Protein AF-A0A9D7VK59-F1 (afdb_monomer)

Structure (mmCIF, N/CA/C/O backbone):
data_AF-A0A9D7VK59-F1
#
_entry.id   AF-A0A9D7VK59-F1
#
loop_
_atom_site.group_PDB
_atom_site.id
_atom_site.type_symbol
_atom_site.label_atom_id
_atom_site.label_alt_id
_atom_site.label_comp_id
_atom_site.label_asym_id
_atom_site.label_entity_id
_atom_site.label_seq_id
_atom_site.pdbx_PDB_ins_code
_atom_site.Cartn_x
_atom_site.Cartn_y
_atom_site.Cartn_z
_atom_site.occupancy
_atom_site.B_iso_or_equiv
_atom_site.auth_seq_id
_atom_site.auth_comp_id
_atom_site.auth_asym_id
_atom_site.auth_atom_id
_atom_site.pdbx_PDB_model_num
ATOM 1 N N . MET A 1 1 ? 26.374 2.903 -14.562 1.00 60.09 1 MET A N 1
ATOM 2 C CA . MET A 1 1 ? 25.615 1.632 -14.503 1.00 60.09 1 MET A CA 1
ATOM 3 C C . MET A 1 1 ? 24.110 1.909 -14.608 1.00 60.09 1 MET A C 1
ATOM 5 O O . MET A 1 1 ? 23.399 1.757 -13.622 1.00 60.09 1 MET A O 1
ATOM 9 N N . PRO A 1 2 ? 23.625 2.352 -15.779 1.00 71.44 2 PRO A N 1
ATOM 10 C CA . PRO A 1 2 ? 22.210 2.691 -16.000 1.00 71.44 2 PRO A CA 1
ATOM 11 C C . PRO A 1 2 ? 21.271 1.474 -15.918 1.00 71.44 2 PRO A C 1
ATOM 13 O O . PRO A 1 2 ? 20.123 1.601 -15.510 1.00 71.44 2 PRO A O 1
ATOM 16 N N . GLU A 1 3 ? 21.777 0.279 -16.219 1.00 83.88 3 GLU A N 1
ATOM 17 C CA . GLU A 1 3 ? 21.026 -0.979 -16.137 1.00 83.88 3 GLU A CA 1
ATOM 18 C C . GLU A 1 3 ? 20.552 -1.296 -14.709 1.00 83.88 3 GLU A C 1
ATOM 20 O O . GLU A 1 3 ? 19.403 -1.672 -14.494 1.00 83.88 3 GLU A O 1
ATOM 25 N N . ARG A 1 4 ? 21.401 -1.058 -13.700 1.00 86.75 4 ARG A N 1
ATOM 26 C CA . ARG A 1 4 ? 21.051 -1.286 -12.289 1.00 86.75 4 ARG A CA 1
ATOM 27 C C . ARG A 1 4 ? 19.950 -0.338 -11.804 1.00 86.75 4 ARG A C 1
ATOM 29 O O . ARG A 1 4 ? 19.118 -0.733 -10.990 1.00 86.75 4 ARG A O 1
ATOM 36 N N . GLU A 1 5 ? 19.957 0.901 -12.289 1.00 89.56 5 GLU A N 1
ATOM 37 C CA . GLU A 1 5 ? 18.917 1.898 -12.008 1.00 89.56 5 GLU A CA 1
ATOM 38 C C . GLU A 1 5 ? 17.574 1.454 -12.604 1.00 89.56 5 GLU A C 1
ATOM 40 O O . GLU A 1 5 ? 16.560 1.445 -11.908 1.00 89.56 5 GLU A O 1
ATOM 45 N N . ALA A 1 6 ? 17.588 1.000 -13.862 1.00 87.38 6 ALA A N 1
ATOM 46 C CA . ALA A 1 6 ? 16.403 0.508 -14.557 1.00 87.38 6 ALA A CA 1
ATOM 47 C C . ALA A 1 6 ? 15.791 -0.710 -13.850 1.00 87.38 6 ALA A C 1
ATOM 49 O O . ALA A 1 6 ? 14.593 -0.717 -13.576 1.00 87.38 6 ALA A O 1
ATOM 50 N N . VAL A 1 7 ? 16.615 -1.688 -13.457 1.00 89.62 7 VAL A N 1
ATOM 51 C CA . VAL A 1 7 ? 16.160 -2.866 -12.699 1.00 89.62 7 VAL A CA 1
ATOM 52 C C . VAL A 1 7 ? 15.489 -2.457 -11.385 1.00 89.62 7 VAL A C 1
ATOM 54 O O . VAL A 1 7 ? 14.410 -2.953 -11.062 1.00 89.62 7 VAL A O 1
ATOM 57 N N . ARG A 1 8 ? 16.080 -1.516 -10.634 1.00 91.25 8 ARG A N 1
ATOM 58 C CA . ARG A 1 8 ? 15.479 -1.005 -9.390 1.00 91.25 8 ARG A CA 1
ATOM 59 C C . ARG A 1 8 ? 14.133 -0.331 -9.643 1.00 91.25 8 ARG A C 1
ATOM 61 O O . ARG A 1 8 ? 13.193 -0.570 -8.889 1.00 91.25 8 ARG A O 1
ATOM 68 N N . LEU A 1 9 ? 14.033 0.489 -10.688 1.00 90.50 9 LEU A N 1
ATOM 69 C CA . LEU A 1 9 ? 12.792 1.179 -11.034 1.00 90.50 9 LEU A CA 1
ATOM 70 C C . LEU A 1 9 ? 11.683 0.186 -11.404 1.00 90.50 9 LEU A C 1
ATOM 72 O O . LEU A 1 9 ? 10.558 0.327 -10.926 1.00 90.50 9 LEU A O 1
ATOM 76 N N . THR A 1 10 ? 12.009 -0.847 -12.184 1.00 92.38 10 THR A N 1
ATOM 77 C CA . THR A 1 10 ? 11.071 -1.918 -12.542 1.00 92.38 10 THR A CA 1
ATOM 78 C C . THR A 1 10 ? 10.581 -2.676 -11.311 1.00 92.38 10 THR A C 1
ATOM 80 O O . THR A 1 10 ? 9.378 -2.878 -11.167 1.00 92.38 10 THR A O 1
ATOM 83 N N . ILE A 1 11 ? 11.482 -3.046 -10.396 1.00 90.56 11 ILE A N 1
ATOM 84 C CA . ILE A 1 11 ? 11.113 -3.734 -9.148 1.00 90.56 11 ILE A CA 1
ATOM 85 C C . ILE A 1 11 ? 10.185 -2.858 -8.302 1.00 90.56 11 ILE A C 1
ATOM 87 O O . ILE A 1 11 ? 9.149 -3.329 -7.836 1.00 90.56 11 ILE A O 1
ATOM 91 N N . ASN A 1 12 ? 10.520 -1.577 -8.137 1.00 87.06 12 ASN A N 1
ATOM 92 C CA . ASN A 1 12 ? 9.703 -0.645 -7.363 1.00 87.06 12 ASN A CA 1
ATOM 93 C C . ASN A 1 12 ? 8.309 -0.464 -7.975 1.00 87.06 12 ASN A C 1
ATOM 95 O O . ASN A 1 12 ? 7.320 -0.419 -7.245 1.00 87.06 12 ASN A O 1
ATOM 99 N N . LYS A 1 13 ? 8.224 -0.385 -9.308 1.00 88.56 13 LYS A N 1
ATOM 100 C CA . LYS A 1 13 ? 6.951 -0.289 -10.024 1.00 88.56 13 LYS A CA 1
ATOM 101 C C . LYS A 1 13 ? 6.100 -1.542 -9.815 1.00 88.56 13 LYS A C 1
ATOM 103 O O . LYS A 1 13 ? 4.936 -1.414 -9.454 1.00 88.56 13 LYS A O 1
ATOM 108 N N . LEU A 1 14 ? 6.695 -2.727 -9.956 1.00 90.62 14 LEU A N 1
ATOM 109 C CA . LEU A 1 14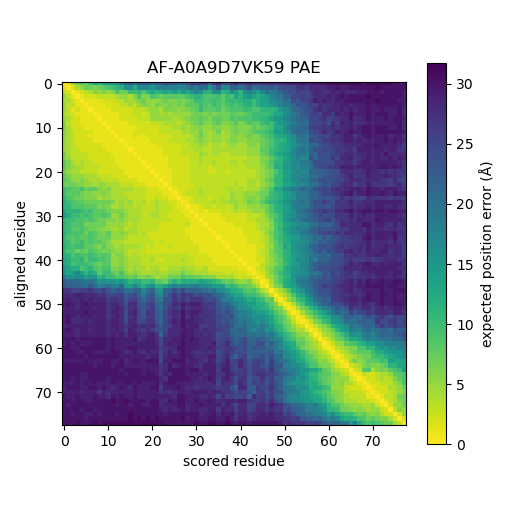 ? 6.002 -3.997 -9.733 1.00 90.62 14 LEU A CA 1
ATOM 110 C C . LEU A 1 14 ? 5.476 -4.112 -8.294 1.00 90.62 14 LEU A C 1
ATOM 112 O O . LEU A 1 14 ? 4.334 -4.510 -8.086 1.00 90.62 14 LEU A O 1
ATOM 116 N N . ALA A 1 15 ? 6.285 -3.720 -7.307 1.00 86.75 15 ALA A N 1
ATOM 117 C CA . ALA A 1 15 ? 5.880 -3.725 -5.904 1.00 86.75 15 ALA A CA 1
ATOM 118 C C . ALA A 1 15 ? 4.717 -2.755 -5.628 1.00 86.75 15 ALA A C 1
ATOM 120 O O . ALA A 1 15 ? 3.797 -3.094 -4.886 1.00 86.75 15 ALA A O 1
ATOM 121 N N . ALA A 1 16 ? 4.740 -1.563 -6.234 1.00 84.56 16 ALA A N 1
ATOM 122 C CA . ALA A 1 16 ? 3.669 -0.582 -6.092 1.00 84.56 16 ALA A CA 1
ATOM 123 C C . ALA A 1 16 ? 2.355 -1.055 -6.737 1.00 84.56 16 ALA A C 1
ATOM 125 O O . ALA A 1 16 ? 1.294 -0.926 -6.123 1.00 84.56 16 ALA A O 1
ATOM 126 N N . ASP A 1 17 ? 2.423 -1.632 -7.940 1.00 88.38 17 ASP A N 1
ATOM 127 C CA . ASP A 1 17 ? 1.248 -2.154 -8.646 1.00 88.38 17 ASP A CA 1
ATOM 128 C C . ASP A 1 17 ? 0.625 -3.334 -7.877 1.00 88.38 17 ASP A C 1
ATOM 130 O O . ASP A 1 17 ? -0.594 -3.394 -7.708 1.00 88.38 17 ASP A O 1
ATOM 134 N N . GLU A 1 18 ? 1.455 -4.222 -7.322 1.00 88.88 18 GLU A N 1
ATOM 135 C CA . GLU A 1 18 ? 0.988 -5.340 -6.499 1.00 88.88 18 GLU A CA 1
ATOM 136 C C . GLU A 1 18 ? 0.360 -4.869 -5.179 1.00 88.88 18 GLU A C 1
ATOM 138 O O . GLU A 1 18 ? -0.692 -5.371 -4.782 1.00 88.88 18 GLU A O 1
ATOM 143 N N . ALA A 1 19 ? 0.937 -3.859 -4.520 1.00 84.81 19 ALA A N 1
ATOM 144 C CA . ALA A 1 19 ? 0.342 -3.262 -3.324 1.00 84.81 19 ALA A CA 1
ATOM 145 C C . ALA A 1 19 ? -1.034 -2.639 -3.618 1.00 84.81 19 ALA A C 1
ATOM 147 O O . ALA A 1 19 ? -1.964 -2.807 -2.829 1.00 84.81 19 ALA A O 1
ATOM 148 N N . CYS A 1 20 ? -1.188 -1.971 -4.767 1.00 88.75 20 CYS A N 1
ATOM 149 C CA . CYS A 1 20 ? -2.476 -1.422 -5.196 1.00 88.75 20 CYS A CA 1
ATOM 150 C C . CYS A 1 20 ? -3.504 -2.529 -5.462 1.00 88.75 20 CYS A C 1
ATOM 152 O O . CYS A 1 20 ? -4.650 -2.415 -5.027 1.00 88.75 20 CYS A O 1
ATOM 154 N N . ARG A 1 21 ? -3.083 -3.627 -6.107 1.00 91.50 21 ARG A N 1
ATOM 155 C CA . ARG A 1 21 ? -3.925 -4.805 -6.354 1.00 91.50 21 ARG A CA 1
ATOM 156 C C . ARG A 1 21 ? -4.404 -5.445 -5.051 1.00 91.50 21 ARG A C 1
ATOM 158 O O . ARG A 1 21 ? -5.592 -5.720 -4.918 1.00 91.50 21 ARG A O 1
ATOM 165 N N . LEU A 1 22 ? -3.498 -5.665 -4.095 1.00 90.31 22 LEU A N 1
ATOM 166 C CA . LEU A 1 22 ? -3.822 -6.247 -2.788 1.00 90.31 22 LEU A CA 1
ATOM 167 C C . LEU A 1 22 ? -4.765 -5.359 -1.974 1.00 90.31 22 LEU A C 1
ATOM 169 O O . LEU A 1 22 ? -5.585 -5.876 -1.223 1.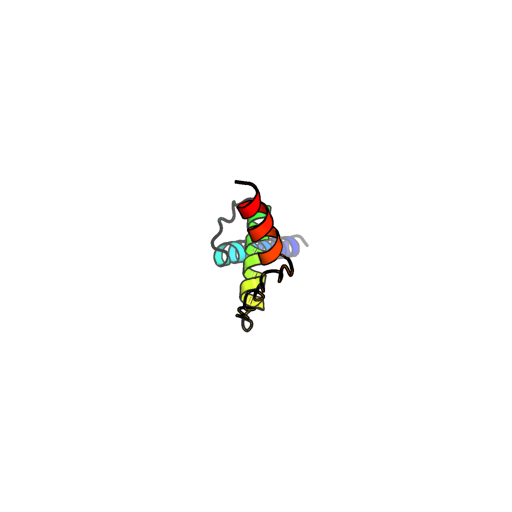00 90.31 22 LEU A O 1
ATOM 173 N N . ALA A 1 23 ? -4.644 -4.038 -2.115 1.00 88.81 23 ALA A N 1
ATOM 174 C CA . ALA A 1 23 ? -5.477 -3.085 -1.394 1.00 88.81 23 ALA A CA 1
ATOM 175 C C . ALA A 1 23 ? -6.765 -2.697 -2.143 1.00 88.81 23 ALA A C 1
ATOM 177 O O . ALA A 1 23 ? -7.496 -1.835 -1.658 1.00 88.81 23 ALA A O 1
ATOM 178 N N . GLU A 1 24 ? -7.023 -3.301 -3.309 1.00 90.62 24 GLU A N 1
ATOM 179 C CA . GLU A 1 24 ? -8.179 -3.030 -4.175 1.00 90.62 24 GLU A CA 1
ATOM 180 C C . GLU A 1 24 ? -8.324 -1.545 -4.569 1.00 90.62 24 GLU A C 1
ATOM 182 O O . GLU A 1 24 ? -9.427 -1.003 -4.661 1.00 90.62 24 GLU A O 1
ATOM 187 N N . ILE A 1 25 ? -7.200 -0.866 -4.819 1.00 91.12 25 IL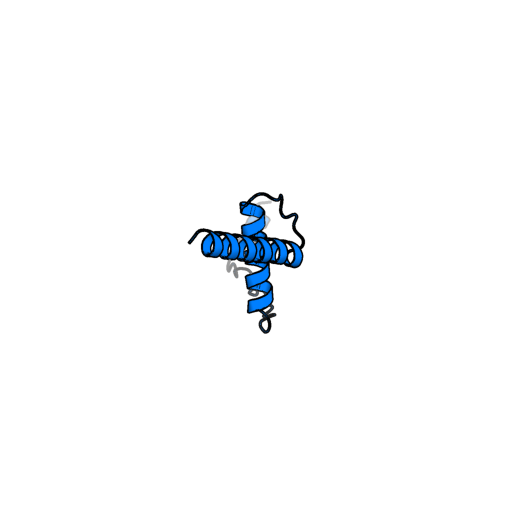E A N 1
ATOM 188 C CA . ILE A 1 25 ? -7.176 0.539 -5.248 1.00 91.12 25 ILE A CA 1
ATOM 189 C C . ILE A 1 25 ? -6.600 0.697 -6.655 1.00 91.12 25 ILE A C 1
ATOM 191 O O . ILE A 1 25 ? -5.757 -0.080 -7.101 1.00 91.12 25 ILE A O 1
ATOM 195 N N . SER A 1 26 ? -7.019 1.758 -7.350 1.00 90.62 26 SER A N 1
ATOM 196 C CA . SER A 1 26 ? -6.414 2.118 -8.634 1.00 90.62 26 SER A CA 1
ATOM 197 C C . SER A 1 26 ? -4.965 2.593 -8.434 1.00 90.62 26 SER A C 1
ATOM 199 O O . SER A 1 26 ? -4.735 3.410 -7.536 1.00 90.62 26 SER A O 1
ATOM 201 N N . PRO A 1 27 ? -4.002 2.172 -9.276 1.00 85.75 27 PRO A N 1
ATOM 202 C CA . PRO A 1 27 ? -2.633 2.694 -9.251 1.00 85.75 27 PRO A CA 1
ATOM 203 C C . PRO A 1 27 ? -2.552 4.189 -9.605 1.00 85.75 27 PRO A C 1
ATOM 205 O O . PRO A 1 27 ? -1.582 4.847 -9.238 1.00 85.75 27 PRO A O 1
ATOM 208 N N . ASP A 1 28 ? -3.588 4.742 -10.244 1.00 88.75 28 ASP A N 1
ATOM 209 C CA . ASP A 1 28 ? -3.713 6.177 -10.541 1.00 88.75 28 ASP A CA 1
ATOM 210 C C . ASP A 1 28 ? -4.312 6.979 -9.367 1.00 88.75 28 ASP A C 1
ATOM 212 O O . ASP A 1 28 ? -4.578 8.180 -9.475 1.00 88.75 28 ASP A O 1
ATOM 216 N N . SER A 1 29 ? -4.566 6.324 -8.229 1.00 88.44 29 SER A N 1
ATOM 217 C CA . SER A 1 29 ? -5.073 6.988 -7.029 1.00 88.44 29 SER A CA 1
ATOM 218 C C . SER A 1 29 ? -4.058 7.981 -6.469 1.00 88.44 29 SER A C 1
ATOM 220 O O . SER A 1 29 ? -2.846 7.840 -6.621 1.00 88.44 29 SER A O 1
ATOM 222 N N . SER A 1 30 ? -4.550 8.982 -5.732 1.00 91.00 30 SER A N 1
ATOM 223 C CA . SER A 1 30 ? -3.656 9.930 -5.062 1.00 91.00 30 SER A CA 1
ATOM 224 C C . SER A 1 30 ? -2.667 9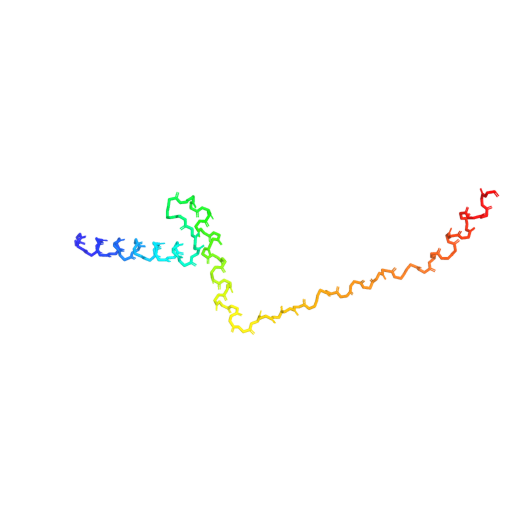.210 -4.123 1.00 91.00 30 SER A C 1
ATOM 226 O O . SER A 1 30 ? -3.060 8.247 -3.454 1.00 91.00 30 SER A O 1
ATOM 228 N N . PRO A 1 31 ? -1.428 9.716 -3.960 1.00 84.94 31 PRO A N 1
ATOM 229 C CA . PRO A 1 31 ? -0.443 9.117 -3.054 1.00 84.94 31 PRO A CA 1
ATOM 230 C C . PRO A 1 31 ? -0.951 8.926 -1.618 1.00 84.94 31 PRO A C 1
ATOM 232 O O . PRO A 1 31 ? -0.587 7.960 -0.957 1.00 84.94 31 PRO A O 1
ATOM 235 N N . ARG A 1 32 ? -1.843 9.811 -1.140 1.00 88.56 32 ARG A N 1
ATOM 236 C CA . ARG A 1 32 ? -2.484 9.685 0.181 1.00 88.56 32 ARG A CA 1
ATOM 237 C C . ARG A 1 32 ? -3.396 8.464 0.281 1.00 88.56 32 ARG A C 1
ATOM 239 O O . ARG A 1 32 ? -3.386 7.791 1.304 1.00 88.56 32 ARG A O 1
ATOM 246 N N . MET A 1 33 ? -4.176 8.182 -0.763 1.00 87.56 33 MET A N 1
ATOM 247 C CA . MET A 1 33 ? -5.030 6.991 -0.799 1.00 87.56 33 MET A CA 1
ATOM 248 C C . MET A 1 33 ? -4.192 5.717 -0.832 1.00 87.56 33 MET A C 1
ATOM 250 O O . MET A 1 33 ? -4.492 4.783 -0.096 1.00 87.56 33 MET A O 1
ATOM 254 N N . ILE A 1 34 ? -3.119 5.711 -1.629 1.00 85.56 34 ILE A N 1
ATOM 255 C CA . ILE A 1 34 ? -2.184 4.584 -1.702 1.00 85.56 34 ILE A CA 1
ATOM 256 C C . ILE A 1 34 ? -1.549 4.328 -0.330 1.00 85.56 34 ILE A C 1
ATOM 258 O O . ILE A 1 34 ? -1.574 3.197 0.150 1.00 85.56 34 ILE A O 1
ATOM 262 N N . ALA A 1 35 ? -1.068 5.376 0.348 1.00 86.62 35 ALA A N 1
ATOM 263 C CA . ALA A 1 35 ? -0.506 5.263 1.693 1.00 86.62 35 ALA A CA 1
ATOM 264 C C . ALA A 1 35 ? -1.513 4.678 2.700 1.00 86.62 35 ALA A C 1
ATOM 266 O O . ALA A 1 35 ? -1.209 3.697 3.375 1.00 86.62 35 ALA A O 1
ATOM 267 N N . ALA A 1 36 ? -2.740 5.209 2.740 1.00 87.62 36 ALA A N 1
ATOM 268 C CA . ALA A 1 36 ? -3.781 4.723 3.646 1.00 87.62 36 ALA A CA 1
ATOM 269 C C . ALA A 1 36 ? -4.181 3.259 3.371 1.00 87.62 36 ALA A C 1
ATOM 271 O O . ALA A 1 36 ? -4.489 2.506 4.294 1.00 87.62 36 ALA A O 1
ATOM 272 N N . ALA A 1 37 ? -4.192 2.840 2.104 1.00 86.56 37 ALA A N 1
ATOM 273 C CA . ALA A 1 37 ? -4.522 1.472 1.722 1.00 86.56 37 ALA A CA 1
ATOM 274 C C . ALA A 1 37 ? -3.406 0.486 2.118 1.00 86.56 37 ALA A C 1
ATOM 276 O O . ALA A 1 37 ? -3.690 -0.586 2.652 1.00 86.56 37 ALA A O 1
ATOM 277 N N . ILE A 1 38 ? -2.141 0.887 1.951 1.00 85.31 38 ILE A N 1
ATOM 278 C CA . ILE A 1 38 ? -0.979 0.126 2.429 1.00 85.31 38 ILE A CA 1
ATOM 279 C C . ILE A 1 38 ? -1.010 -0.009 3.956 1.00 85.31 38 ILE A C 1
ATOM 281 O O . ILE A 1 38 ? -0.828 -1.110 4.468 1.00 85.31 38 ILE A O 1
ATOM 285 N N . GLU A 1 39 ? -1.294 1.066 4.695 1.00 87.00 39 GLU A N 1
ATOM 286 C CA . GLU A 1 39 ? -1.438 1.009 6.157 1.00 87.00 39 GLU A CA 1
ATOM 287 C C . GLU A 1 39 ? -2.513 -0.002 6.575 1.00 87.00 39 GLU A C 1
ATOM 289 O O . GLU A 1 39 ? -2.263 -0.855 7.428 1.00 87.00 39 GLU A O 1
ATOM 294 N N . LYS A 1 40 ? -3.685 0.020 5.925 1.00 84.88 40 LYS A N 1
ATOM 295 C CA . LYS A 1 40 ? -4.751 -0.964 6.169 1.00 84.88 40 LYS A CA 1
ATOM 296 C C . LYS A 1 40 ? -4.293 -2.399 5.923 1.00 84.88 40 LYS A C 1
ATOM 298 O O . LYS A 1 40 ? -4.672 -3.274 6.699 1.00 84.88 40 LYS A O 1
ATOM 303 N N . LEU A 1 41 ? -3.517 -2.652 4.869 1.00 83.19 41 LEU A N 1
ATOM 304 C CA . LEU A 1 41 ? -2.957 -3.978 4.601 1.00 83.19 41 LEU A CA 1
ATOM 305 C C . LEU A 1 41 ? -1.960 -4.394 5.683 1.00 83.19 41 LEU A C 1
ATOM 307 O O . LEU A 1 41 ? -2.048 -5.511 6.187 1.00 83.19 41 LEU A O 1
ATOM 311 N N . ILE A 1 42 ? -1.058 -3.495 6.086 1.00 84.38 42 ILE A N 1
ATOM 312 C CA . ILE A 1 42 ? -0.098 -3.754 7.166 1.00 84.38 42 ILE A CA 1
ATOM 313 C C . ILE A 1 42 ? -0.848 -4.151 8.434 1.00 84.38 42 ILE A C 1
ATOM 315 O O . ILE A 1 42 ? -0.510 -5.167 9.034 1.00 84.38 42 ILE A O 1
ATOM 319 N N . PHE A 1 43 ? -1.893 -3.412 8.817 1.00 84.06 43 PHE A N 1
ATOM 320 C CA . PHE A 1 43 ? -2.696 -3.764 9.985 1.00 84.06 43 PHE A CA 1
ATOM 321 C C . PHE A 1 43 ? -3.432 -5.093 9.805 1.00 84.06 43 PHE A C 1
ATOM 323 O O . PHE A 1 43 ? -3.376 -5.916 10.711 1.00 84.06 43 PHE A O 1
ATOM 330 N N . GLN A 1 44 ? -4.065 -5.358 8.660 1.00 81.88 44 GLN A N 1
ATOM 331 C CA . GLN A 1 44 ? -4.772 -6.625 8.420 1.00 81.88 44 GLN A CA 1
ATOM 332 C C . GLN A 1 44 ? -3.844 -7.847 8.497 1.00 81.88 44 GLN A C 1
ATOM 334 O O . GLN A 1 44 ? -4.191 -8.838 9.132 1.00 81.88 44 GLN A O 1
ATOM 339 N N . TYR A 1 45 ? -2.648 -7.769 7.907 1.00 74.75 45 TYR A N 1
ATOM 340 C CA . TYR A 1 45 ? -1.711 -8.894 7.874 1.00 74.75 45 TYR A CA 1
ATOM 341 C C . TYR A 1 45 ? -0.864 -9.025 9.154 1.00 74.75 45 TYR A C 1
ATOM 343 O O . TYR A 1 45 ? -0.5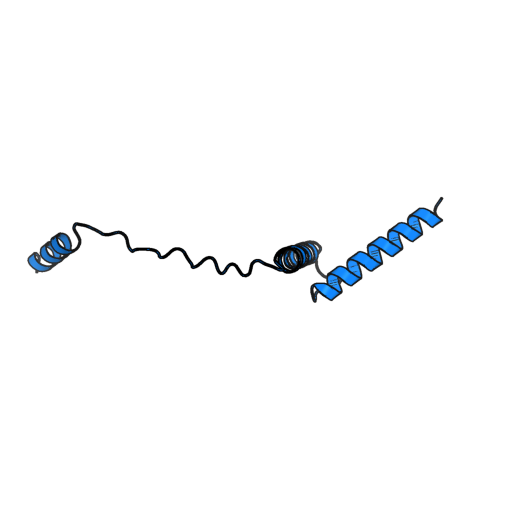98 -10.150 9.575 1.00 74.75 45 TYR A O 1
ATOM 351 N N . ASN A 1 46 ? -0.497 -7.929 9.839 1.00 65.31 46 ASN A N 1
ATOM 352 C CA . ASN A 1 46 ? 0.160 -8.014 11.159 1.00 65.31 46 ASN A CA 1
ATOM 353 C C . ASN A 1 46 ? -0.796 -8.439 12.281 1.00 65.31 46 ASN A C 1
ATOM 355 O O . ASN A 1 46 ? -0.339 -8.888 13.329 1.00 65.31 46 ASN A O 1
ATOM 359 N N . THR A 1 47 ? -2.110 -8.301 12.094 1.00 57.31 47 THR A N 1
ATOM 360 C CA . THR A 1 47 ? -3.111 -8.703 13.097 1.00 57.31 47 THR A CA 1
ATOM 361 C C . THR A 1 47 ? -3.641 -10.117 12.890 1.00 57.31 47 THR A C 1
ATOM 363 O O . THR A 1 47 ? -4.623 -10.484 13.535 1.00 57.31 47 THR A O 1
ATOM 366 N N . GLY A 1 48 ? -2.953 -10.953 12.099 1.00 52.19 48 GLY A N 1
ATOM 367 C CA . GLY A 1 48 ? -3.259 -12.374 11.878 1.00 52.19 48 GLY A CA 1
ATOM 368 C C . GLY A 1 48 ? -3.346 -13.264 13.133 1.00 52.19 48 GLY A C 1
ATOM 369 O O . GLY A 1 48 ? -3.405 -14.480 12.997 1.00 52.19 48 GLY A O 1
ATOM 370 N N . ASN A 1 49 ? -3.373 -12.700 14.346 1.00 50.97 49 ASN A N 1
ATOM 371 C CA . ASN A 1 49 ? -3.795 -13.403 15.554 1.00 50.97 49 ASN A CA 1
ATOM 372 C C . ASN A 1 49 ? -4.448 -12.527 16.645 1.00 50.97 49 ASN A C 1
ATOM 374 O O . ASN A 1 49 ? -4.540 -12.946 17.796 1.00 50.97 49 ASN A O 1
ATOM 378 N N . THR A 1 50 ? -4.923 -11.320 16.326 1.00 53.16 50 THR A N 1
ATOM 379 C CA . THR A 1 50 ? -5.653 -10.487 17.293 1.00 53.16 50 THR A CA 1
ATOM 380 C C . THR A 1 50 ? -6.892 -9.883 16.653 1.00 53.16 50 THR A C 1
ATOM 382 O O . THR A 1 50 ? -7.053 -8.665 16.588 1.00 53.16 50 THR A O 1
ATOM 385 N N . SER A 1 51 ? -7.855 -10.742 16.315 1.00 47.59 51 SER A N 1
ATOM 386 C CA . SER A 1 51 ? -9.244 -10.408 16.639 1.00 47.59 51 SER A CA 1
ATOM 387 C C . SER A 1 51 ? -9.378 -10.402 18.166 1.00 47.59 51 SER A C 1
ATOM 389 O O . SER A 1 51 ? -10.052 -11.225 18.773 1.00 47.59 51 SER A O 1
ATOM 391 N N . THR A 1 52 ? -8.671 -9.490 18.830 1.00 53.38 52 THR A N 1
ATOM 392 C CA . THR A 1 52 ? -9.110 -9.041 20.134 1.00 53.38 52 THR A CA 1
ATOM 393 C C . THR A 1 52 ? -10.186 -8.040 19.776 1.00 53.38 52 THR A C 1
ATOM 395 O O . THR A 1 52 ? -9.927 -6.851 19.594 1.00 53.38 52 THR A O 1
ATOM 398 N N . THR A 1 53 ? -11.418 -8.525 19.639 1.00 54.62 53 THR A N 1
ATOM 399 C CA . THR A 1 53 ? -12.552 -7.746 20.115 1.00 54.62 53 THR A CA 1
ATOM 400 C C . THR A 1 53 ? -12.201 -7.382 21.550 1.00 54.62 53 THR A C 1
ATOM 402 O O . THR A 1 53 ? -12.486 -8.141 22.472 1.00 54.62 53 THR A O 1
ATOM 405 N N . VAL A 1 54 ? -11.465 -6.287 21.749 1.00 57.16 54 VAL A N 1
ATOM 406 C CA . VAL A 1 54 ? -11.405 -5.643 23.049 1.00 57.16 54 VAL A CA 1
ATOM 407 C C . VAL A 1 54 ? -12.871 -5.332 23.305 1.00 57.16 54 VAL A C 1
ATOM 409 O O . VAL A 1 54 ? -13.454 -4.580 22.515 1.00 57.16 54 VAL A O 1
ATOM 412 N N . PRO A 1 55 ? -13.521 -5.981 24.288 1.00 60.62 55 PRO A N 1
ATOM 413 C CA . PRO A 1 55 ? -14.886 -5.627 24.614 1.00 60.62 55 PRO A CA 1
ATOM 414 C C . PRO A 1 55 ? -14.860 -4.125 24.852 1.00 60.62 55 PRO A C 1
ATOM 416 O O . PRO A 1 55 ? -13.985 -3.648 25.583 1.00 60.62 55 PRO A O 1
ATOM 419 N N . ALA A 1 56 ? -15.739 -3.378 24.179 1.00 65.50 56 ALA A N 1
ATOM 420 C CA . ALA A 1 56 ? -15.880 -1.959 24.464 1.00 65.50 56 ALA A CA 1
ATOM 421 C C . ALA A 1 56 ? -15.936 -1.823 25.993 1.00 65.50 56 ALA A C 1
ATOM 423 O O . ALA A 1 56 ? -16.701 -2.576 26.610 1.00 65.50 56 ALA A O 1
ATOM 424 N N . PRO A 1 57 ? -15.086 -0.982 26.615 1.00 62.44 57 PRO A N 1
ATOM 425 C CA . PRO A 1 57 ? -15.049 -0.886 28.063 1.00 62.44 57 PRO A CA 1
ATOM 426 C C . PRO A 1 57 ? -16.476 -0.636 28.516 1.00 62.44 57 PRO A C 1
ATOM 428 O O . PRO A 1 57 ? -17.129 0.281 28.013 1.00 62.44 57 PRO A O 1
ATOM 431 N N . THR A 1 58 ? -16.988 -1.510 29.379 1.00 65.81 58 THR A N 1
ATOM 432 C CA . THR A 1 58 ? -18.339 -1.396 29.906 1.00 65.81 58 THR A CA 1
ATOM 433 C C . THR A 1 58 ? -18.404 -0.041 30.589 1.00 65.81 58 THR A C 1
ATOM 435 O O . THR A 1 58 ? -17.853 0.138 31.673 1.00 65.81 58 THR A O 1
ATOM 438 N N . VAL A 1 59 ? -18.991 0.952 29.919 1.00 68.19 59 VAL A N 1
ATOM 439 C CA . VAL A 1 59 ? -19.152 2.287 30.483 1.00 68.19 59 VAL A CA 1
ATOM 440 C C . VAL A 1 59 ? -20.222 2.136 31.549 1.00 68.19 59 VAL A C 1
ATOM 442 O O . VAL A 1 59 ? -21.414 2.259 31.277 1.00 68.19 59 VAL A O 1
ATOM 445 N N . THR A 1 60 ? -19.807 1.794 32.768 1.00 73.25 60 THR A N 1
ATOM 446 C CA . THR A 1 60 ? -20.666 1.937 33.936 1.00 73.25 60 THR A CA 1
ATOM 447 C C . THR A 1 60 ? -21.076 3.402 33.978 1.00 73.25 60 THR A C 1
ATOM 449 O O . THR A 1 60 ? -20.193 4.263 34.067 1.00 73.25 60 THR A O 1
ATOM 452 N N . PRO A 1 61 ? -22.379 3.715 33.856 1.00 71.69 61 PRO A N 1
ATOM 453 C CA . PRO A 1 61 ? -22.822 5.091 33.950 1.00 71.69 61 PRO A CA 1
ATOM 454 C C . PRO A 1 61 ? -22.347 5.648 35.295 1.00 71.69 61 PRO A C 1
ATOM 456 O O . PRO A 1 61 ? -22.374 4.916 36.292 1.00 71.69 61 PRO A O 1
ATOM 459 N N . PRO A 1 62 ? -21.887 6.909 35.348 1.00 74.12 62 PRO A N 1
ATOM 460 C CA . PRO A 1 62 ? -21.448 7.500 36.599 1.00 74.12 62 PRO A CA 1
ATOM 461 C C . PRO A 1 62 ? -22.585 7.379 37.612 1.00 74.12 62 PRO A C 1
ATOM 463 O O . PRO A 1 62 ? -23.704 7.842 37.371 1.00 74.12 62 PRO A O 1
ATOM 466 N N . VAL A 1 63 ? -22.309 6.717 38.737 1.00 74.94 63 VAL A N 1
ATOM 467 C CA . VAL A 1 63 ? -23.251 6.641 39.851 1.00 74.94 63 VAL A CA 1
ATOM 468 C C . VAL A 1 63 ? -23.371 8.054 40.397 1.00 74.94 63 VAL A C 1
ATOM 470 O O . VAL A 1 63 ? -22.484 8.533 41.092 1.00 74.94 63 VAL A O 1
ATOM 473 N N . GLN A 1 64 ? -24.442 8.752 40.022 1.00 75.44 64 GLN A N 1
ATOM 474 C CA . GLN A 1 64 ? -24.762 10.071 40.551 1.00 75.44 64 GLN A CA 1
ATOM 475 C C . GLN A 1 64 ? -25.455 9.879 41.907 1.00 75.44 64 GLN A C 1
ATOM 477 O O . GLN A 1 64 ? -26.633 9.507 41.919 1.00 75.44 64 GLN A O 1
ATOM 482 N N . PRO A 1 65 ? -24.783 10.149 43.044 1.00 74.31 65 PRO A N 1
ATOM 483 C CA . PRO A 1 65 ? -25.330 9.856 44.373 1.00 74.31 65 PRO A CA 1
ATOM 484 C C . PRO A 1 65 ? -26.633 10.618 44.650 1.00 74.31 65 PRO A C 1
ATOM 486 O O . PRO A 1 65 ? -27.491 10.165 45.399 1.00 74.31 65 PRO A O 1
ATOM 489 N N . ASN A 1 66 ? -26.817 11.758 43.980 1.00 76.62 66 ASN A N 1
ATOM 490 C CA . ASN A 1 66 ? -27.872 12.718 44.290 1.00 76.62 66 ASN A CA 1
ATOM 491 C C . ASN A 1 66 ? -29.034 12.704 43.288 1.00 76.62 66 ASN A C 1
ATOM 493 O O . ASN A 1 66 ? -29.887 13.591 43.331 1.00 76.62 66 ASN A O 1
ATOM 497 N N . LYS A 1 67 ? -29.105 11.719 42.379 1.00 74.44 67 LYS A N 1
ATOM 498 C CA . LYS A 1 67 ? -30.147 11.687 41.336 1.00 74.44 67 LYS A CA 1
ATOM 499 C 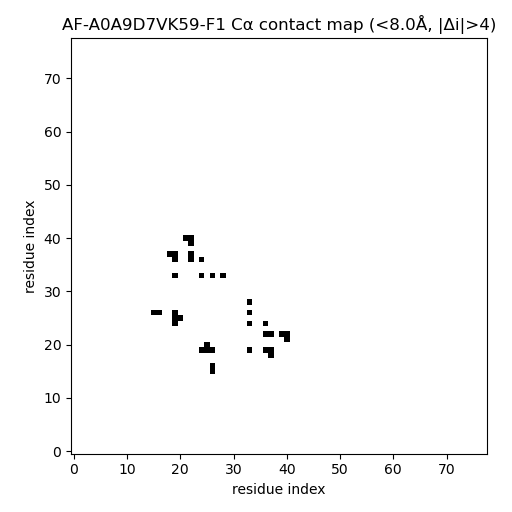C . LYS A 1 67 ? -31.562 11.652 41.928 1.00 74.44 67 LYS A C 1
ATOM 501 O O . LYS A 1 67 ? -32.454 12.333 41.429 1.00 74.44 67 LYS A O 1
ATOM 506 N N . GLN A 1 68 ? -31.757 10.910 43.019 1.00 70.94 68 GLN A N 1
ATOM 507 C CA . GLN A 1 68 ? -33.050 10.841 43.703 1.00 70.94 68 GLN A CA 1
ATOM 508 C C . GLN A 1 68 ? -33.394 12.160 44.410 1.00 70.94 68 GLN A C 1
ATOM 510 O O . GLN A 1 68 ? -34.499 12.667 44.227 1.00 70.94 68 GLN A O 1
ATOM 515 N N . ALA A 1 69 ? -32.444 12.767 45.127 1.00 74.94 69 ALA A N 1
ATOM 516 C CA . ALA A 1 69 ? -32.652 14.048 45.808 1.00 74.94 69 ALA A CA 1
ATOM 517 C C . ALA A 1 69 ? -33.017 15.178 44.825 1.00 74.94 69 ALA A C 1
ATOM 519 O O . ALA A 1 69 ? -33.984 15.905 45.043 1.00 74.94 69 ALA A O 1
ATOM 520 N N . LEU A 1 70 ? -32.315 15.263 43.689 1.00 72.62 70 LEU A N 1
ATOM 521 C CA . LEU A 1 70 ? -32.608 16.240 42.634 1.00 72.62 70 LEU A CA 1
ATOM 522 C C . LEU A 1 70 ? -33.986 16.011 41.996 1.00 72.62 70 LEU A C 1
ATOM 524 O O . LEU A 1 70 ? -34.712 16.967 41.733 1.00 72.62 70 LEU A O 1
ATOM 528 N N . SER A 1 71 ? -34.383 14.752 41.788 1.00 75.12 71 SER A N 1
ATOM 529 C CA . SER A 1 71 ? -35.699 14.431 41.219 1.00 75.12 71 SER A CA 1
ATOM 530 C C . SER A 1 71 ? -36.871 14.800 42.138 1.00 75.12 71 SER A C 1
ATOM 532 O O . SER A 1 71 ? -37.943 15.147 41.644 1.00 75.12 71 SER A O 1
ATOM 534 N N . GLN A 1 72 ? -36.664 14.767 43.458 1.00 77.12 72 GLN A N 1
ATOM 535 C CA . GLN A 1 72 ? -37.658 15.200 44.444 1.00 77.12 72 GLN A CA 1
ATOM 536 C C . GLN A 1 72 ? -37.730 16.729 44.535 1.00 77.12 72 GLN A C 1
ATOM 538 O O . GLN A 1 72 ? -38.819 17.282 44.640 1.00 77.12 72 GLN A O 1
ATOM 543 N N . MET A 1 73 ? -36.593 17.419 44.406 1.00 72.38 73 MET A N 1
ATOM 544 C CA . MET A 1 73 ? -36.545 18.884 44.395 1.00 72.38 73 MET A CA 1
ATOM 545 C C . MET A 1 73 ? -37.280 19.482 43.185 1.00 72.38 73 MET A C 1
ATOM 547 O O . MET A 1 73 ? -37.995 20.466 43.325 1.00 72.38 73 MET A O 1
ATOM 551 N N . ILE A 1 74 ? -37.171 18.855 42.008 1.00 70.94 74 ILE A N 1
ATOM 552 C CA . ILE A 1 74 ? -37.906 19.281 40.802 1.00 70.94 74 ILE A CA 1
ATOM 553 C C . ILE A 1 74 ? -39.416 19.039 40.958 1.00 70.94 74 ILE A C 1
ATOM 555 O O . ILE A 1 74 ? -40.223 19.843 40.503 1.00 70.94 74 ILE A O 1
ATOM 559 N N . ARG A 1 75 ? -39.807 17.941 41.617 1.00 66.06 75 ARG A N 1
ATOM 560 C CA . ARG A 1 75 ? -41.217 17.569 41.803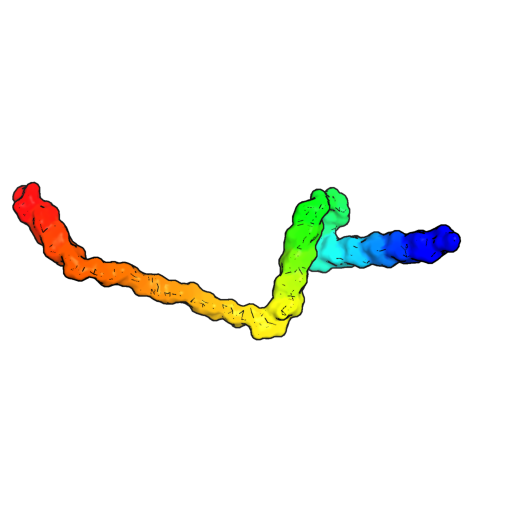 1.00 66.06 75 ARG A CA 1
ATOM 561 C C . ARG A 1 75 ? -41.915 18.373 42.906 1.00 66.06 75 ARG A C 1
ATOM 563 O O . ARG A 1 75 ? -43.122 18.545 42.841 1.00 66.06 75 ARG A O 1
ATOM 570 N N . GLY A 1 76 ? -41.168 18.870 43.891 1.00 58.66 76 GLY A N 1
ATOM 571 C CA . GLY A 1 76 ? -41.679 19.728 44.967 1.00 58.66 76 GLY A CA 1
ATOM 572 C C . GLY A 1 76 ? -41.842 21.206 44.594 1.00 58.66 76 GLY A C 1
ATOM 573 O O . GLY A 1 76 ? -42.240 21.993 45.444 1.00 58.66 76 GLY A O 1
ATOM 574 N N . ASN A 1 77 ? -41.526 21.584 43.352 1.00 57.84 77 ASN A N 1
ATOM 575 C CA . ASN A 1 77 ? -41.599 22.958 42.846 1.00 57.84 77 ASN A CA 1
ATOM 576 C C . ASN A 1 77 ? -42.767 23.173 41.854 1.00 57.84 77 ASN A C 1
ATOM 578 O O . ASN A 1 77 ? -42.726 24.123 41.072 1.00 57.84 77 ASN A O 1
ATOM 582 N N . SER A 1 78 ? -43.759 22.268 41.856 1.00 51.00 78 SER A N 1
ATOM 583 C CA . SER A 1 78 ? -45.010 22.332 41.072 1.00 51.00 78 SER A CA 1
ATOM 584 C C . SER A 1 78 ? -46.193 22.702 41.956 1.00 51.00 78 SER A C 1
ATOM 586 O O . SER A 1 78 ? -46.269 22.127 43.065 1.00 51.00 78 SER A O 1
#

Solvent-accessible surface area (backbone atoms only — not comparable to full-atom values): 4874 Å² total; per-residue (Å²): 120,69,67,63,52,52,54,50,51,52,53,53,50,53,53,51,51,49,51,22,58,76,52,76,46,65,81,86,50,55,72,67,56,53,52,54,36,51,52,52,48,51,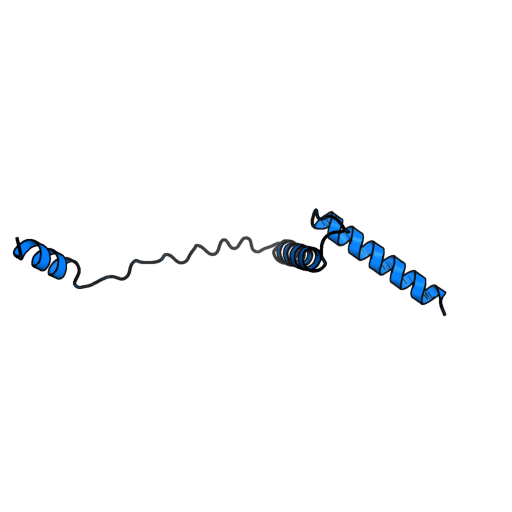52,57,62,75,37,77,84,56,87,65,76,68,71,74,76,81,76,72,71,83,83,61,91,52,58,66,62,54,55,50,57,64,61,70,74,113

Mean predicted aligned error: 16.14 Å

Secondary structure (DSSP, 8-state):
-HHHHHHHHHHHHHHHHHHHHHTT--TTS-HHHHHHHHHHHHHHHHTTT----------PPP--TTHHHHHHHHHTT-

Foldseek 3Di:
DVVVVVVVVVVVVVVLVVLCVVLVHDSPDDPVVSVVSSVVVCCVVVVPPDPPPVPPPPPPDPPPVCPVVVVVVVVVVD

pLDDT: me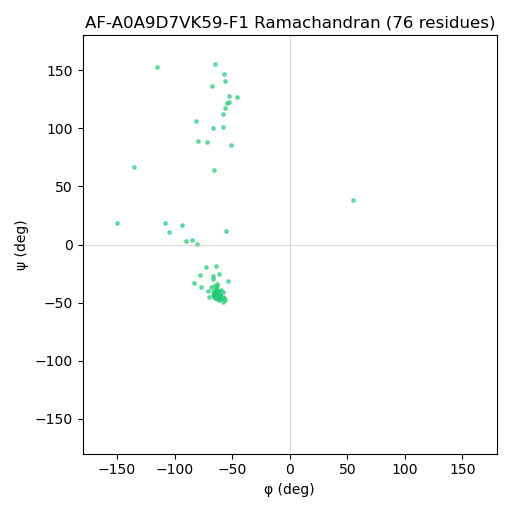an 77.54, std 12.73, range [47.59, 92.38]

Sequence (78 aa):
MPEREAVRLTINKLAADEACRLAEISPDSSPRMIAAAIEKLIFQYNTGNTSTTVPAPTVTPPVQPNKQALSQMIRGNS

Radius of gyration: 27.85 Å; Cα contacts (8 Å, |Δi|>4): 19; chains: 1; bounding box: 71×36×62 Å